Protein AF-A0A7V8JLS8-F1 (afdb_monomer_lite)

Secondary structure (DSSP, 8-state):
-------HHHHHHHHHHHHHTT-HHHHHHHHHHT--S---HHHHHHHHHHHHHH--HHHHHHHHHHHTGGGTT-GGGTTSS-SSHHHHHHHHHHHHHTT---STTSHHHHHHHHHHS----STT--HHHHHHHHT--TTHHHHHHHHHHHHHHTT---

Organism: Stenotrophomonas maltophilia (NCBI:txid40324)

Sequence (158 aa):
MASDNLGPALVGNERRRAAVQGNLPAEASLFAAGDPLNNTPEYRQDLVERVLDSRDPEAYMALAPGMGLRAAGDKTLSGFVAGDPLSELAWRVAACELGMPCGPDSVLVNSYCANGGICSTRGGQDFRDFVYDAAVSRQGSGKMNEWVKQLLKSRARR

Structure (mmCIF, N/CA/C/O backbone):
data_AF-A0A7V8JLS8-F1
#
_entry.id   AF-A0A7V8JLS8-F1
#
loop_
_atom_site.group_PDB
_atom_site.id
_atom_site.type_symbol
_atom_site.label_atom_id
_atom_site.label_alt_id
_atom_site.label_comp_id
_atom_site.label_asym_id
_atom_site.label_entity_id
_atom_site.label_seq_id
_atom_site.pdbx_PDB_ins_code
_atom_site.Cartn_x
_atom_site.Cartn_y
_atom_site.Cartn_z
_atom_site.occupancy
_atom_site.B_iso_or_equiv
_atom_site.auth_seq_id
_atom_site.auth_comp_id
_atom_site.auth_asym_id
_atom_site.auth_atom_id
_atom_site.pdbx_PDB_model_num
ATOM 1 N N . MET A 1 1 ? 13.498 15.443 -27.594 1.00 40.66 1 MET A N 1
ATOM 2 C CA . MET A 1 1 ? 12.743 14.543 -26.698 1.00 40.66 1 MET A CA 1
ATOM 3 C C . MET A 1 1 ? 11.343 15.110 -26.577 1.00 40.66 1 MET A C 1
ATOM 5 O O . MET A 1 1 ? 11.225 16.272 -26.210 1.00 40.66 1 MET A O 1
ATOM 9 N N . ALA A 1 2 ? 10.314 14.370 -26.990 1.00 49.03 2 ALA A N 1
ATOM 10 C CA . ALA A 1 2 ? 8.934 14.812 -26.818 1.00 49.03 2 ALA A CA 1
ATOM 11 C C . ALA A 1 2 ? 8.606 14.769 -25.320 1.00 49.03 2 ALA A C 1
ATOM 13 O O . ALA A 1 2 ? 8.688 13.706 -24.712 1.00 49.03 2 ALA A O 1
ATOM 14 N N . SER A 1 3 ? 8.323 15.926 -24.724 1.00 67.38 3 SER A N 1
ATOM 15 C CA . SER A 1 3 ? 7.729 15.984 -23.392 1.00 67.38 3 SER A CA 1
ATOM 16 C C . SER A 1 3 ? 6.260 15.617 -23.568 1.00 67.38 3 SER A C 1
ATOM 18 O O . SER A 1 3 ? 5.563 16.225 -24.377 1.00 67.38 3 SER A O 1
ATOM 20 N N . ASP A 1 4 ? 5.807 14.592 -22.861 1.00 71.25 4 ASP A N 1
ATOM 21 C CA . ASP A 1 4 ? 4.417 14.122 -22.859 1.00 71.25 4 ASP A CA 1
ATOM 22 C C . ASP A 1 4 ? 3.435 15.134 -22.229 1.00 71.25 4 ASP A C 1
ATOM 24 O O . ASP A 1 4 ? 2.236 14.874 -22.170 1.00 71.25 4 ASP A O 1
ATOM 28 N N . ASN A 1 5 ? 3.923 16.303 -21.788 1.00 72.19 5 ASN A N 1
ATOM 29 C CA . ASN A 1 5 ? 3.185 17.338 -21.060 1.00 72.19 5 ASN A CA 1
ATOM 30 C C . ASN A 1 5 ? 2.515 16.825 -19.767 1.00 72.19 5 ASN A C 1
ATOM 32 O O . ASN A 1 5 ? 1.642 17.497 -19.212 1.00 72.19 5 ASN A O 1
ATOM 36 N N . LEU A 1 6 ? 2.950 15.677 -19.234 1.00 75.44 6 LEU A N 1
ATOM 37 C CA . LEU A 1 6 ? 2.456 15.108 -17.980 1.00 75.44 6 LEU A CA 1
ATOM 38 C C . LEU A 1 6 ? 3.267 15.642 -16.793 1.00 75.44 6 LEU A C 1
ATOM 40 O O . LEU A 1 6 ? 4.051 14.942 -16.157 1.00 75.44 6 LEU A O 1
ATOM 44 N N . GLY A 1 7 ? 3.068 16.922 -16.476 1.00 84.75 7 GLY A N 1
ATOM 45 C CA . GLY A 1 7 ? 3.661 17.523 -15.281 1.00 84.75 7 GLY A CA 1
ATOM 46 C C . GLY A 1 7 ? 3.102 16.912 -13.979 1.00 84.75 7 GLY A C 1
ATOM 47 O O . GLY A 1 7 ? 1.934 16.512 -13.947 1.00 84.75 7 GLY A O 1
ATOM 48 N N . PRO A 1 8 ? 3.863 16.912 -12.864 1.00 83.56 8 PRO A N 1
ATOM 49 C CA . PRO A 1 8 ? 3.411 16.365 -11.578 1.00 83.56 8 PRO A CA 1
ATOM 50 C C . PRO A 1 8 ? 2.065 16.923 -11.094 1.00 83.56 8 PRO A C 1
ATOM 52 O O . PRO A 1 8 ? 1.250 16.192 -10.533 1.00 83.56 8 PRO A O 1
ATOM 55 N N . ALA A 1 9 ? 1.804 18.208 -11.355 1.00 85.19 9 ALA A N 1
ATOM 56 C CA . ALA A 1 9 ? 0.546 18.863 -11.009 1.00 85.19 9 ALA A CA 1
ATOM 57 C C . ALA A 1 9 ? -0.654 18.287 -11.780 1.00 85.19 9 ALA A C 1
ATOM 59 O O . ALA A 1 9 ? -1.713 18.067 -11.197 1.00 85.19 9 ALA A O 1
ATOM 60 N N . LEU A 1 10 ? -0.489 18.002 -13.076 1.00 89.25 10 LEU A N 1
ATOM 61 C CA . LEU A 1 10 ? -1.544 17.396 -13.888 1.00 89.25 10 LEU A CA 1
ATOM 62 C C . LEU A 1 10 ? -1.837 15.971 -13.405 1.00 89.25 10 LEU A C 1
ATOM 64 O O . LEU A 1 10 ? -2.992 15.633 -13.170 1.00 89.25 10 LEU A O 1
ATOM 68 N N . VAL A 1 11 ? -0.792 15.176 -13.157 1.00 87.69 11 VAL A N 1
ATOM 69 C CA . VAL A 1 11 ? -0.924 13.812 -12.619 1.00 87.69 11 VAL A CA 1
ATOM 70 C C . VAL A 1 11 ? -1.643 13.814 -11.264 1.00 87.69 11 VAL A C 1
ATOM 72 O O . VAL A 1 11 ? -2.521 12.985 -11.027 1.00 87.69 11 VAL A O 1
ATOM 75 N N . GLY A 1 12 ? -1.305 14.755 -10.378 1.00 89.50 12 GLY A N 1
ATOM 76 C CA . GLY A 1 12 ? -1.986 14.922 -9.092 1.00 89.50 12 GLY A CA 1
ATOM 77 C C . GLY A 1 12 ? -3.470 15.268 -9.246 1.00 89.50 12 GLY A C 1
ATOM 78 O O . GLY A 1 12 ? -4.319 14.647 -8.606 1.00 89.50 12 GLY A O 1
ATOM 79 N N . ASN A 1 13 ? -3.793 16.209 -10.136 1.00 92.19 13 ASN A N 1
ATOM 80 C CA . ASN A 1 13 ? -5.172 16.627 -10.394 1.00 92.19 13 ASN A CA 1
ATOM 81 C C . ASN A 1 13 ? -6.027 15.500 -10.981 1.00 92.19 13 ASN A C 1
ATOM 83 O O . ASN A 1 13 ? -7.153 15.293 -10.527 1.00 92.19 13 ASN A O 1
ATOM 87 N N . GLU A 1 14 ? -5.502 14.748 -11.949 1.00 93.62 14 GLU A N 1
ATOM 88 C CA . GLU A 1 14 ? -6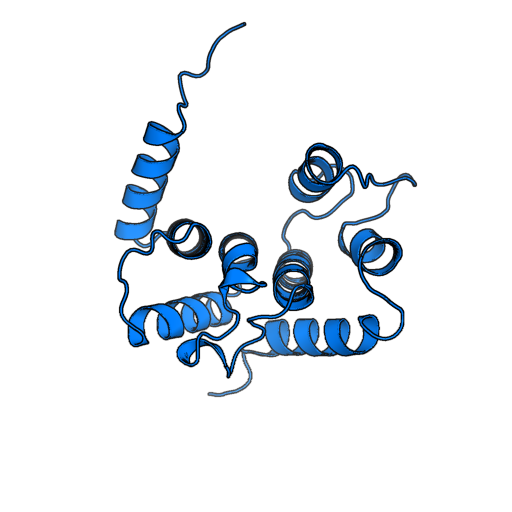.234 13.626 -12.544 1.00 93.62 14 GLU A CA 1
ATOM 89 C C . GLU A 1 14 ? -6.450 12.492 -11.537 1.00 93.62 14 GLU A C 1
ATOM 91 O O . GLU A 1 14 ? -7.549 11.944 -11.448 1.00 93.62 14 GLU A O 1
ATOM 96 N N . ARG A 1 15 ? -5.463 12.213 -10.676 1.00 94.44 15 ARG A N 1
ATOM 97 C CA . ARG A 1 15 ? -5.630 11.254 -9.576 1.00 94.44 15 ARG A CA 1
ATOM 98 C C . ARG A 1 15 ? -6.731 11.685 -8.606 1.00 94.44 15 ARG A C 1
ATOM 100 O O . ARG A 1 15 ? -7.571 10.870 -8.235 1.00 94.44 15 ARG A O 1
ATOM 107 N N . ARG A 1 16 ? -6.779 12.969 -8.233 1.00 96.81 16 ARG A N 1
ATOM 108 C CA . ARG A 1 16 ? -7.857 13.516 -7.391 1.00 96.81 16 ARG A CA 1
ATOM 109 C C . ARG A 1 16 ? -9.224 13.394 -8.052 1.00 96.81 16 ARG A C 1
ATOM 111 O O . ARG A 1 16 ? -10.174 12.989 -7.387 1.00 96.81 16 ARG A O 1
ATOM 118 N N . ARG A 1 17 ? -9.333 13.703 -9.346 1.00 97.19 17 ARG A N 1
ATOM 119 C CA . ARG A 1 17 ? -10.584 13.542 -10.103 1.00 97.19 17 ARG A CA 1
ATOM 120 C C . ARG A 1 17 ? -11.057 12.093 -10.106 1.00 97.19 17 ARG A C 1
ATOM 122 O O . ARG A 1 17 ? -12.224 11.853 -9.816 1.00 97.19 17 ARG A O 1
ATOM 129 N N . ALA A 1 18 ? -10.158 11.149 -10.375 1.00 97.25 18 ALA A N 1
ATOM 130 C CA . ALA A 1 18 ? -10.473 9.725 -10.364 1.00 97.25 18 ALA A CA 1
ATOM 131 C C . ALA A 1 18 ? -10.929 9.251 -8.974 1.00 97.25 18 ALA A C 1
ATOM 133 O O . ALA A 1 18 ? -11.943 8.567 -8.864 1.00 97.25 18 ALA A O 1
ATOM 134 N N . ALA A 1 19 ? -10.233 9.661 -7.910 1.00 97.56 19 ALA A N 1
ATOM 135 C CA . ALA A 1 19 ? -10.584 9.302 -6.537 1.00 97.56 19 ALA A CA 1
ATOM 136 C C . ALA A 1 19 ? -11.983 9.810 -6.144 1.00 97.56 19 ALA A C 1
ATOM 138 O O . ALA A 1 19 ? -12.794 9.050 -5.625 1.00 97.56 19 ALA A O 1
ATOM 139 N N . VAL A 1 20 ? -12.313 11.066 -6.471 1.00 97.12 20 VAL A N 1
ATOM 140 C CA . VAL A 1 20 ? -13.654 11.639 -6.22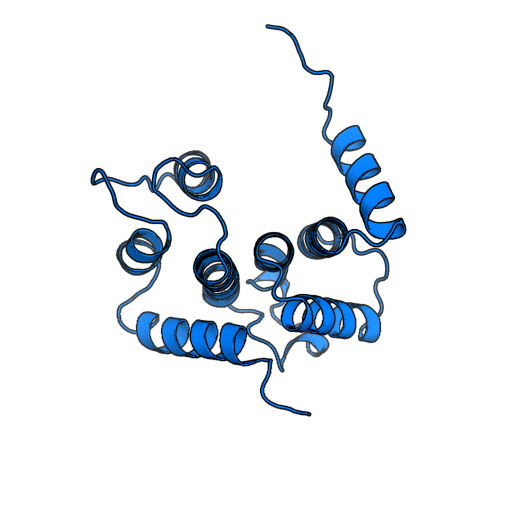9 1.00 97.12 20 VAL A CA 1
ATOM 141 C C . VAL A 1 20 ? -14.748 10.906 -7.021 1.00 97.12 20 VAL A C 1
ATOM 143 O O . VAL A 1 20 ? -15.896 10.866 -6.590 1.00 97.12 20 VAL A O 1
ATOM 146 N N . GLN A 1 21 ? -14.401 10.292 -8.154 1.00 97.19 21 GLN A N 1
ATOM 147 C CA . GLN A 1 21 ? -15.306 9.464 -8.959 1.00 97.19 21 GLN A CA 1
ATOM 148 C C . GLN A 1 21 ? -15.374 7.996 -8.491 1.00 97.19 21 GLN A C 1
ATOM 150 O O . GLN A 1 21 ? -16.017 7.180 -9.148 1.00 97.19 21 GLN A O 1
ATOM 155 N N . GLY A 1 22 ? -14.740 7.650 -7.365 1.00 96.69 22 GLY A N 1
ATOM 156 C CA . GLY A 1 22 ? -14.792 6.311 -6.773 1.00 96.69 22 GLY A CA 1
ATOM 157 C C . GLY A 1 22 ? -13.688 5.356 -7.232 1.00 96.69 22 GLY A C 1
ATOM 158 O O . GLY A 1 22 ? -13.791 4.154 -6.996 1.00 96.69 22 GLY A O 1
ATOM 159 N N . ASN A 1 23 ? -12.627 5.848 -7.882 1.00 98.44 23 ASN A N 1
ATOM 160 C CA . ASN A 1 23 ? -11.460 5.020 -8.185 1.00 98.44 23 ASN A CA 1
ATOM 161 C C . ASN A 1 23 ? -10.648 4.756 -6.902 1.00 98.44 23 ASN A C 1
ATOM 163 O O . ASN A 1 23 ? -9.895 5.616 -6.438 1.00 98.44 23 ASN A O 1
ATOM 167 N N . LEU A 1 24 ? -10.807 3.554 -6.343 1.00 98.50 24 LEU A N 1
ATOM 168 C CA . LEU A 1 24 ? -10.198 3.157 -5.073 1.00 98.50 24 LEU A CA 1
ATOM 169 C C . LEU A 1 24 ? -8.653 3.172 -5.094 1.00 98.50 24 LEU A C 1
ATOM 171 O O . LEU A 1 24 ? -8.073 3.722 -4.155 1.00 98.50 24 LEU A O 1
ATOM 175 N N . PRO A 1 25 ? -7.952 2.681 -6.140 1.00 98.19 25 PRO A N 1
ATOM 176 C CA . PRO A 1 25 ? -6.496 2.830 -6.229 1.00 98.19 25 PRO A CA 1
ATOM 177 C C . PRO A 1 25 ? -6.024 4.292 -6.219 1.00 98.19 25 PRO A C 1
ATOM 179 O O . PRO A 1 25 ? -5.028 4.623 -5.572 1.00 98.19 25 PRO A O 1
ATOM 182 N N . ALA A 1 26 ? -6.737 5.197 -6.895 1.00 98.25 26 ALA A N 1
ATOM 183 C CA . ALA A 1 26 ? -6.407 6.619 -6.897 1.00 98.25 26 ALA A CA 1
ATOM 184 C C . ALA A 1 26 ? -6.592 7.249 -5.509 1.00 98.25 26 ALA A C 1
ATOM 186 O O . ALA A 1 26 ? -5.731 8.011 -5.066 1.00 98.25 26 ALA A O 1
ATOM 187 N N . GLU A 1 27 ? -7.676 6.905 -4.810 1.00 98.50 27 GLU A N 1
ATOM 188 C CA . GLU A 1 27 ? -7.939 7.341 -3.436 1.00 98.50 27 GLU A CA 1
ATOM 189 C C . GLU A 1 27 ? -6.859 6.838 -2.462 1.00 98.50 27 GLU A C 1
ATOM 191 O O . GLU A 1 27 ? -6.297 7.625 -1.695 1.00 98.50 27 GLU A O 1
ATOM 196 N N . ALA A 1 28 ? -6.494 5.555 -2.555 1.00 98.44 28 ALA A N 1
ATOM 197 C CA . ALA A 1 28 ? -5.415 4.948 -1.779 1.00 98.44 28 ALA A CA 1
ATOM 198 C C . ALA A 1 28 ? -4.058 5.619 -2.046 1.00 98.44 28 ALA A C 1
ATOM 200 O O . ALA A 1 28 ? -3.311 5.911 -1.112 1.00 98.44 28 ALA A O 1
ATOM 201 N N . SER A 1 29 ? -3.759 5.932 -3.310 1.00 97.62 29 SER A N 1
ATOM 202 C CA . SER A 1 29 ? -2.524 6.619 -3.696 1.00 97.62 29 SER A CA 1
ATOM 203 C C . SER A 1 29 ? -2.451 8.051 -3.150 1.00 97.62 29 SER A C 1
ATOM 205 O O . SER A 1 29 ? -1.378 8.485 -2.730 1.00 97.62 29 SER A O 1
ATOM 207 N N . LEU A 1 30 ? -3.571 8.781 -3.115 1.00 97.38 30 LEU A N 1
ATOM 208 C CA . LEU A 1 30 ? -3.648 10.112 -2.501 1.00 97.38 30 LEU A CA 1
ATOM 209 C C . LEU A 1 30 ? -3.406 10.053 -0.993 1.00 97.38 30 LEU A C 1
ATOM 211 O O . LEU A 1 30 ? -2.597 10.816 -0.464 1.00 97.38 30 LEU A O 1
ATOM 215 N N . PHE A 1 31 ? -4.041 9.098 -0.311 1.00 97.56 31 PHE A N 1
ATOM 216 C CA . PHE A 1 31 ? -3.781 8.850 1.104 1.00 97.56 31 PHE A CA 1
ATOM 217 C C . PHE A 1 31 ? -2.303 8.513 1.361 1.00 97.56 31 PHE A C 1
ATOM 219 O O . PHE A 1 31 ? -1.675 9.139 2.213 1.00 97.56 31 PHE A O 1
ATOM 226 N N . ALA A 1 32 ? -1.711 7.602 0.582 1.00 96.75 32 ALA A N 1
ATOM 227 C CA . ALA A 1 32 ? -0.305 7.221 0.716 1.00 96.75 32 ALA A CA 1
ATOM 228 C C . ALA A 1 32 ? 0.665 8.393 0.461 1.00 96.75 32 ALA A C 1
ATOM 230 O O . ALA A 1 32 ? 1.723 8.479 1.091 1.00 96.75 32 ALA A O 1
ATOM 231 N N . ALA A 1 33 ? 0.290 9.334 -0.411 1.00 94.25 33 ALA A N 1
ATOM 232 C CA . ALA A 1 33 ? 1.034 10.571 -0.647 1.00 94.25 33 ALA A CA 1
ATOM 233 C C . ALA A 1 33 ? 0.919 11.590 0.509 1.00 94.25 33 ALA A C 1
ATOM 235 O O . ALA A 1 33 ? 1.717 12.528 0.582 1.00 94.25 33 ALA A O 1
ATOM 236 N N . GLY A 1 34 ? -0.011 11.390 1.448 1.00 94.44 34 GLY A N 1
ATOM 237 C CA . GLY A 1 34 ? -0.319 12.325 2.532 1.00 94.44 34 GLY A CA 1
ATOM 238 C C . GLY A 1 34 ? -1.300 13.429 2.141 1.00 94.44 34 GLY A C 1
ATOM 239 O O . GLY A 1 34 ? -1.342 14.452 2.815 1.00 94.44 34 GLY A O 1
ATOM 240 N N . ASP A 1 35 ? -2.064 13.231 1.068 1.00 95.25 35 ASP A N 1
ATOM 241 C CA . ASP A 1 35 ? -3.065 14.175 0.564 1.00 95.25 35 ASP A CA 1
ATOM 242 C C . ASP A 1 35 ? -4.438 13.488 0.386 1.00 95.25 35 ASP A C 1
ATOM 244 O O . ASP A 1 35 ? -4.973 13.437 -0.725 1.00 95.25 35 ASP A O 1
ATOM 248 N N . PRO A 1 36 ? -5.001 12.875 1.449 1.00 95.88 36 PRO A N 1
ATOM 249 C CA . PRO A 1 36 ? -6.252 12.128 1.348 1.00 95.88 36 PRO A CA 1
ATOM 250 C C . PRO A 1 36 ? -7.436 13.030 0.968 1.00 95.88 36 PRO A C 1
ATOM 252 O O . PRO A 1 36 ? -7.406 14.248 1.149 1.00 95.88 36 PRO A O 1
ATOM 255 N N . LEU A 1 37 ? -8.535 12.433 0.490 1.00 96.69 37 LEU A N 1
ATOM 256 C CA . LEU A 1 37 ? -9.766 13.190 0.231 1.00 96.69 37 LEU A CA 1
ATOM 257 C C . LEU A 1 37 ? -10.367 13.773 1.519 1.00 96.69 37 LEU A C 1
ATOM 259 O O . LEU A 1 37 ? -11.025 14.811 1.472 1.00 96.69 37 LEU A O 1
ATOM 263 N N . ASN A 1 38 ? -10.125 13.122 2.660 1.00 96.19 38 ASN A N 1
ATOM 264 C CA . ASN A 1 38 ? -10.523 13.588 3.980 1.00 96.19 38 ASN A CA 1
ATOM 265 C C . ASN A 1 38 ? -9.457 13.223 5.033 1.00 96.19 38 ASN A C 1
ATOM 267 O O . ASN A 1 38 ? -8.792 12.197 4.937 1.00 96.19 38 ASN A O 1
ATOM 271 N N . ASN A 1 39 ? -9.297 14.067 6.052 1.00 93.94 39 ASN A N 1
ATOM 272 C CA . ASN A 1 39 ? -8.309 13.904 7.121 1.00 93.94 39 ASN A CA 1
ATOM 273 C C . ASN A 1 39 ? -8.886 13.281 8.405 1.00 93.94 39 ASN A C 1
ATOM 275 O O . ASN A 1 39 ? -8.177 13.175 9.409 1.00 93.94 39 ASN A O 1
ATOM 279 N N . THR A 1 40 ? -10.161 12.882 8.414 1.00 96.62 40 THR A N 1
ATOM 280 C CA . THR A 1 40 ? -10.765 12.285 9.609 1.00 96.62 40 THR A CA 1
ATOM 281 C C . THR A 1 40 ? -10.161 10.910 9.936 1.00 96.62 40 THR A C 1
ATOM 283 O O . THR A 1 40 ? -9.759 10.162 9.037 1.00 96.62 40 THR A O 1
ATOM 286 N N . PRO A 1 41 ? -10.059 10.550 11.229 1.00 95.31 41 PRO A N 1
ATOM 287 C CA . PRO A 1 41 ? -9.732 9.194 11.670 1.00 95.31 41 PRO A CA 1
ATOM 288 C C . PRO A 1 41 ? -10.573 8.108 10.993 1.00 95.31 41 PRO A C 1
ATOM 290 O O . PRO A 1 41 ? -10.026 7.116 10.515 1.00 95.31 41 PRO A O 1
ATOM 293 N N . GLU A 1 42 ? -11.882 8.337 10.912 1.00 96.06 42 GLU A N 1
ATOM 294 C CA . GLU A 1 42 ? -12.865 7.386 10.399 1.00 96.06 42 GLU A CA 1
ATOM 295 C C . GLU A 1 42 ? -12.647 7.126 8.910 1.00 96.06 42 GLU A C 1
ATOM 297 O O . GLU A 1 42 ? -12.660 5.978 8.487 1.00 96.06 42 GLU A O 1
ATOM 302 N N . TYR A 1 43 ? -12.358 8.175 8.128 1.00 96.75 43 TYR A N 1
ATOM 303 C CA . TYR A 1 43 ? -12.047 8.036 6.705 1.00 96.75 43 TYR A CA 1
ATOM 304 C C . TYR A 1 43 ? -10.800 7.180 6.477 1.00 96.75 43 TYR A C 1
ATOM 306 O O . TYR A 1 43 ? -10.775 6.344 5.579 1.00 96.75 43 TYR A O 1
ATOM 314 N N . ARG A 1 44 ? -9.748 7.380 7.282 1.00 95.69 44 ARG A N 1
ATOM 315 C CA . ARG A 1 44 ? -8.498 6.624 7.126 1.00 95.69 44 ARG A CA 1
ATOM 316 C C . ARG A 1 44 ? -8.706 5.144 7.421 1.00 95.69 44 ARG A C 1
ATOM 318 O O . ARG A 1 44 ? -8.208 4.311 6.672 1.00 95.69 44 ARG A O 1
ATOM 325 N N . GLN A 1 45 ? -9.442 4.829 8.484 1.00 96.44 45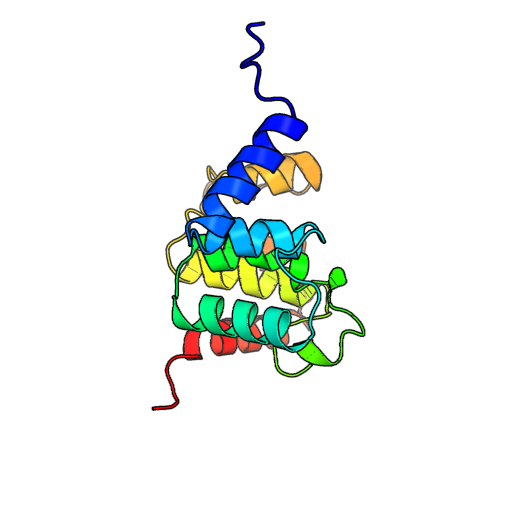 GLN A N 1
ATOM 326 C CA . GLN A 1 45 ? -9.782 3.449 8.817 1.00 96.44 45 GLN A CA 1
ATOM 327 C C . GLN A 1 45 ? -10.655 2.812 7.725 1.00 96.44 45 GLN A C 1
ATOM 329 O O . GLN A 1 45 ? -10.299 1.755 7.208 1.00 96.44 45 GLN A O 1
ATOM 334 N N . ASP A 1 46 ? -11.735 3.488 7.328 1.00 97.25 46 ASP A N 1
ATOM 335 C CA . ASP A 1 46 ? -12.656 3.030 6.282 1.00 97.25 46 ASP A CA 1
ATOM 336 C C . ASP A 1 46 ? -11.942 2.787 4.945 1.00 97.25 46 ASP A C 1
ATOM 338 O O . ASP A 1 46 ? -12.175 1.773 4.293 1.00 97.25 46 ASP A O 1
ATOM 342 N N . LEU A 1 47 ? -11.014 3.663 4.544 1.00 98.12 47 LEU A N 1
ATOM 343 C CA . LEU A 1 47 ? -10.235 3.472 3.321 1.00 98.12 47 LEU A CA 1
ATOM 344 C C . LEU A 1 47 ? -9.408 2.181 3.369 1.00 98.12 47 LEU A C 1
ATOM 346 O O . LEU A 1 47 ? -9.399 1.428 2.396 1.00 98.12 47 LEU A O 1
ATOM 350 N N . VAL A 1 48 ? -8.726 1.901 4.484 1.00 97.81 48 VAL A N 1
ATOM 351 C CA . VAL A 1 48 ? -7.933 0.669 4.626 1.00 97.81 48 VAL A CA 1
ATOM 352 C C . VAL A 1 48 ? -8.839 -0.564 4.598 1.00 97.81 48 VAL A C 1
ATOM 354 O O . VAL A 1 48 ? -8.507 -1.545 3.931 1.00 97.81 48 VAL A O 1
ATOM 357 N N . GLU A 1 49 ? -9.995 -0.511 5.260 1.00 97.31 49 GLU A N 1
ATOM 358 C CA . GLU A 1 49 ? -10.996 -1.585 5.244 1.00 97.31 49 GLU A CA 1
ATOM 359 C C . GLU A 1 49 ? -11.535 -1.830 3.828 1.00 97.31 49 GLU A C 1
ATOM 361 O O . GLU A 1 49 ? -11.489 -2.960 3.344 1.00 97.31 49 GLU A O 1
ATOM 366 N N . ARG A 1 50 ? -11.926 -0.775 3.101 1.00 97.50 50 ARG A N 1
ATOM 367 C CA . ARG A 1 50 ? -12.369 -0.877 1.701 1.00 97.50 50 ARG A CA 1
ATOM 368 C C . ARG A 1 50 ? -11.299 -1.466 0.789 1.00 97.50 50 ARG A C 1
ATOM 370 O O . ARG A 1 50 ? -11.626 -2.277 -0.078 1.00 97.50 50 ARG A O 1
ATOM 377 N N . VAL A 1 51 ? -10.028 -1.099 0.971 1.00 98.25 51 VAL A N 1
ATOM 378 C CA . VAL A 1 51 ? -8.925 -1.713 0.217 1.00 98.25 51 VAL A CA 1
ATOM 379 C C . VAL A 1 51 ? -8.846 -3.207 0.525 1.00 98.25 51 VAL A C 1
ATOM 381 O O . VAL A 1 51 ? -8.871 -4.000 -0.415 1.00 98.25 51 VAL A O 1
ATOM 384 N N . LEU A 1 52 ? -8.845 -3.609 1.801 1.00 97.69 52 LEU A N 1
ATOM 385 C CA . LEU A 1 52 ? -8.819 -5.024 2.201 1.00 97.69 52 LEU A CA 1
ATOM 386 C C . LEU A 1 52 ? -9.994 -5.832 1.637 1.00 97.69 52 LEU A C 1
ATOM 388 O O . LEU A 1 52 ? -9.808 -6.976 1.211 1.00 97.69 52 LEU A O 1
ATOM 392 N N . ASP A 1 53 ? -11.187 -5.246 1.635 1.00 96.31 53 ASP A N 1
ATOM 393 C CA . ASP A 1 53 ? -12.414 -5.892 1.173 1.00 96.31 53 ASP A CA 1
ATOM 394 C C . ASP A 1 53 ? -12.468 -6.013 -0.352 1.00 96.31 53 ASP A C 1
ATOM 396 O O . ASP A 1 53 ? -12.957 -7.017 -0.878 1.00 96.31 53 ASP A O 1
ATOM 400 N N . SER A 1 54 ? -11.928 -5.024 -1.072 1.00 96.81 54 SER A N 1
ATOM 401 C CA . SER A 1 54 ? -11.906 -5.015 -2.538 1.00 96.81 54 SER A CA 1
ATOM 402 C C . SER A 1 54 ? -11.086 -6.161 -3.130 1.00 96.81 54 SER A C 1
ATOM 404 O O . SER A 1 54 ? -11.403 -6.649 -4.215 1.00 96.81 54 SER A O 1
ATOM 406 N N . ARG A 1 55 ? -10.022 -6.582 -2.424 1.00 96.06 55 ARG A N 1
ATOM 407 C CA . ARG A 1 55 ? -8.962 -7.464 -2.944 1.00 96.06 55 ARG A CA 1
ATOM 408 C C . ARG A 1 55 ? -8.365 -6.997 -4.274 1.00 96.06 55 ARG A C 1
ATOM 410 O O . ARG A 1 55 ? -7.811 -7.812 -5.010 1.00 96.06 55 ARG A O 1
ATOM 417 N N . ASP A 1 56 ? -8.481 -5.709 -4.573 1.00 97.25 56 ASP A N 1
ATOM 418 C CA . ASP A 1 56 ? -7.925 -5.119 -5.777 1.00 97.25 56 ASP A CA 1
ATOM 419 C C . ASP A 1 56 ? -6.394 -5.012 -5.618 1.00 97.25 56 ASP A C 1
ATOM 421 O O . ASP A 1 56 ? -5.921 -4.263 -4.751 1.00 97.25 56 ASP A O 1
ATOM 425 N N . PRO A 1 57 ? -5.599 -5.756 -6.415 1.00 96.69 57 PRO A N 1
ATOM 426 C CA . PRO A 1 57 ? -4.143 -5.698 -6.334 1.00 96.69 57 PRO A CA 1
ATOM 427 C C . PRO A 1 57 ? -3.594 -4.280 -6.553 1.00 96.69 57 PRO A C 1
ATOM 429 O O . PRO A 1 57 ? -2.599 -3.909 -5.926 1.00 96.69 57 PRO A O 1
ATOM 432 N N . GLU A 1 58 ? -4.244 -3.459 -7.382 1.00 96.44 58 GLU A N 1
ATOM 433 C CA . GLU A 1 58 ? -3.818 -2.085 -7.653 1.00 96.44 58 GLU A CA 1
ATOM 434 C C . GLU A 1 58 ? -4.062 -1.185 -6.438 1.00 96.44 58 GLU A C 1
ATOM 436 O O . GLU A 1 58 ? -3.208 -0.366 -6.091 1.00 96.44 58 GLU A O 1
ATOM 441 N N . ALA A 1 59 ? -5.180 -1.381 -5.733 1.00 98.25 59 ALA A N 1
ATOM 442 C CA . ALA A 1 59 ? -5.496 -0.643 -4.514 1.00 98.25 59 ALA A CA 1
ATOM 443 C C . ALA A 1 59 ? -4.545 -1.001 -3.360 1.00 98.25 59 ALA A C 1
ATOM 445 O O . ALA A 1 59 ? -4.050 -0.105 -2.674 1.00 98.25 59 ALA A O 1
ATOM 446 N N . TYR A 1 60 ? -4.220 -2.289 -3.186 1.00 98.25 60 TYR A N 1
ATOM 447 C CA . TYR A 1 60 ? -3.210 -2.731 -2.215 1.00 98.25 60 TYR A CA 1
ATOM 448 C C . TYR A 1 60 ? -1.842 -2.101 -2.511 1.00 98.25 60 TYR A C 1
ATOM 450 O O . TYR A 1 60 ? -1.183 -1.578 -1.609 1.00 98.25 60 TYR A O 1
ATOM 458 N N . MET A 1 61 ? -1.424 -2.123 -3.782 1.00 96.00 61 MET A N 1
ATOM 459 C CA . MET A 1 61 ? -0.151 -1.549 -4.220 1.00 96.00 61 MET A CA 1
ATOM 460 C C . MET A 1 61 ? -0.102 -0.033 -3.992 1.00 96.00 61 MET A C 1
ATOM 462 O O . MET A 1 61 ? 0.895 0.489 -3.491 1.00 96.00 61 MET A O 1
ATOM 466 N N . ALA A 1 62 ? -1.184 0.672 -4.329 1.00 97.50 62 ALA A N 1
ATOM 467 C CA . ALA A 1 62 ? -1.306 2.116 -4.165 1.00 97.50 62 ALA A CA 1
ATOM 468 C C . ALA A 1 62 ? -1.314 2.551 -2.692 1.00 97.50 62 ALA A C 1
ATOM 470 O O . ALA A 1 62 ? -0.754 3.598 -2.364 1.00 97.50 62 ALA A O 1
ATOM 471 N N . LEU A 1 63 ? -1.918 1.749 -1.810 1.00 98.19 63 LEU A N 1
ATOM 472 C CA . LEU A 1 63 ? -1.997 2.017 -0.374 1.00 98.19 63 LEU A CA 1
ATOM 473 C C . LEU A 1 63 ? -0.656 1.792 0.343 1.00 98.19 63 LEU A C 1
ATOM 475 O O . LEU A 1 63 ? -0.344 2.496 1.306 1.00 98.19 63 LEU A O 1
ATOM 479 N N . ALA A 1 64 ? 0.143 0.826 -0.121 1.00 96.88 64 ALA A N 1
ATOM 480 C CA . ALA A 1 64 ? 1.316 0.310 0.583 1.00 96.88 64 ALA A CA 1
ATOM 481 C C . ALA A 1 64 ? 2.275 1.371 1.173 1.00 96.88 64 ALA A C 1
ATOM 483 O O . ALA A 1 64 ? 2.636 1.223 2.344 1.00 96.88 64 ALA A O 1
ATOM 484 N N . PRO A 1 65 ? 2.661 2.457 0.463 1.00 95.19 65 PRO A N 1
ATOM 485 C CA . PRO A 1 65 ? 3.560 3.471 1.027 1.00 95.19 65 PRO A CA 1
ATOM 486 C C . PRO A 1 65 ? 2.972 4.210 2.239 1.00 95.19 65 PRO A C 1
ATOM 488 O O . PRO A 1 65 ? 3.703 4.638 3.133 1.00 95.19 65 PRO A O 1
ATOM 491 N N . GLY A 1 66 ? 1.644 4.350 2.294 1.00 96.75 66 GLY A N 1
ATOM 492 C CA . GLY A 1 66 ? 0.941 4.950 3.428 1.00 96.75 66 GLY A CA 1
ATOM 493 C C . GLY A 1 66 ? 0.965 4.069 4.676 1.00 96.75 66 GLY A C 1
ATOM 494 O O . GLY A 1 66 ? 0.940 4.587 5.787 1.00 96.75 66 GLY A O 1
ATOM 495 N N . MET A 1 67 ? 1.080 2.751 4.497 1.00 98.00 67 MET A N 1
ATOM 496 C CA . MET A 1 67 ? 1.036 1.763 5.580 1.00 98.00 67 MET A CA 1
ATOM 497 C C . MET A 1 67 ? 2.411 1.458 6.183 1.00 98.00 67 MET A C 1
ATOM 499 O O . MET A 1 67 ? 2.495 0.792 7.211 1.00 98.00 67 MET A O 1
ATOM 503 N N . GLY A 1 68 ? 3.494 1.940 5.574 1.00 94.81 68 GLY A N 1
ATOM 504 C CA . GLY A 1 68 ? 4.844 1.829 6.121 1.00 94.81 68 GLY A CA 1
ATOM 505 C C . GLY A 1 68 ? 5.085 2.764 7.309 1.00 94.81 68 GLY A C 1
ATOM 506 O O . GLY A 1 68 ? 4.213 3.016 8.141 1.00 94.81 68 GLY A O 1
ATOM 507 N N . LEU A 1 69 ? 6.281 3.351 7.363 1.00 93.94 69 LEU A N 1
ATOM 508 C CA . LEU A 1 69 ? 6.674 4.281 8.430 1.00 93.94 69 LEU A CA 1
ATOM 509 C C . LEU A 1 69 ? 5.779 5.523 8.547 1.00 93.94 69 LEU A C 1
ATOM 511 O O . LEU A 1 69 ? 5.703 6.106 9.624 1.00 93.94 69 LEU A O 1
ATOM 515 N N . ARG A 1 70 ? 5.084 5.935 7.479 1.00 91.88 70 ARG A N 1
ATOM 516 C CA . ARG A 1 70 ? 4.172 7.093 7.525 1.00 91.88 70 ARG A CA 1
ATOM 517 C C . ARG A 1 70 ? 2.992 6.880 8.474 1.00 91.88 70 ARG A C 1
ATOM 519 O O . ARG A 1 70 ? 2.512 7.849 9.049 1.00 91.88 70 ARG A O 1
ATOM 526 N N . ALA A 1 71 ? 2.564 5.634 8.663 1.00 95.12 71 ALA A N 1
ATOM 527 C CA . ALA A 1 71 ? 1.522 5.265 9.616 1.00 95.12 71 ALA A CA 1
ATOM 528 C C . ALA A 1 71 ? 2.045 5.106 11.058 1.00 95.12 71 ALA A C 1
ATOM 530 O O . ALA A 1 71 ? 1.268 4.811 11.968 1.00 95.12 71 ALA A O 1
ATOM 531 N N . ALA A 1 72 ? 3.351 5.261 11.305 1.00 94.81 72 ALA A N 1
ATOM 532 C CA . ALA A 1 72 ? 3.913 5.072 12.637 1.00 94.81 72 ALA A CA 1
ATOM 533 C C . ALA A 1 72 ? 3.348 6.112 13.619 1.00 94.81 72 ALA A C 1
ATOM 535 O O . ALA A 1 72 ? 3.400 7.316 13.381 1.00 94.81 72 ALA A O 1
ATOM 536 N N . GLY A 1 73 ? 2.808 5.637 14.744 1.00 92.19 73 GLY A N 1
ATOM 537 C CA . GLY A 1 73 ? 2.171 6.484 15.759 1.00 92.19 73 GLY A CA 1
ATOM 538 C C . GLY A 1 73 ? 0.718 6.871 15.455 1.00 92.19 73 GLY A C 1
ATOM 539 O O . GLY A 1 73 ? 0.063 7.467 16.314 1.00 92.19 73 GLY A O 1
ATOM 540 N N . ASP A 1 74 ? 0.184 6.491 14.293 1.00 92.94 74 ASP A N 1
ATOM 541 C CA . ASP A 1 74 ? -1.216 6.713 13.953 1.00 92.94 74 ASP A CA 1
ATOM 542 C C . ASP A 1 74 ? -2.113 5.680 14.644 1.00 92.94 74 ASP A C 1
ATOM 544 O O . ASP A 1 74 ? -2.238 4.528 14.224 1.00 92.94 74 ASP A O 1
ATOM 548 N N . LYS A 1 75 ? -2.743 6.086 15.749 1.00 93.19 75 LYS A N 1
ATOM 549 C CA . LYS A 1 75 ? -3.557 5.179 16.575 1.00 93.19 75 LYS A CA 1
ATOM 550 C C . LYS A 1 75 ? -4.744 4.590 15.813 1.00 93.19 75 LYS A C 1
ATOM 552 O O . LYS A 1 75 ? -5.166 3.482 16.142 1.00 93.19 75 LYS A O 1
ATOM 557 N N . THR A 1 76 ? -5.247 5.295 14.800 1.00 93.19 76 THR A N 1
ATOM 558 C CA . THR A 1 76 ? -6.369 4.840 13.965 1.00 93.19 76 THR A CA 1
ATOM 559 C C . THR A 1 76 ? -5.996 3.617 13.131 1.00 93.19 76 THR A C 1
ATOM 561 O O . THR A 1 76 ? -6.867 2.830 12.780 1.00 93.19 76 THR A O 1
ATOM 564 N N . LEU A 1 77 ? -4.700 3.420 12.863 1.00 94.25 77 LEU A N 1
ATOM 565 C CA . LEU A 1 77 ? -4.189 2.331 12.036 1.00 94.25 77 LEU A CA 1
ATOM 566 C C . LEU A 1 77 ? -3.604 1.164 12.842 1.00 94.25 77 LEU A C 1
ATOM 568 O O . LEU A 1 77 ? -3.145 0.183 12.263 1.00 94.25 77 LEU A O 1
ATOM 572 N N . SER A 1 78 ? -3.641 1.239 14.176 1.00 88.31 78 SER A N 1
ATOM 573 C CA . SER A 1 78 ? -3.002 0.266 15.080 1.00 88.31 78 SER A CA 1
ATOM 574 C C . SER A 1 78 ? -3.522 -1.174 14.956 1.00 88.31 78 SER A C 1
ATOM 576 O O . SER A 1 78 ? -2.820 -2.107 15.339 1.00 88.31 78 SER A O 1
ATOM 578 N N . GLY A 1 79 ? -4.728 -1.367 14.412 1.00 90.06 79 GLY A N 1
ATOM 579 C CA . GLY A 1 79 ? -5.312 -2.685 14.143 1.00 90.06 79 GLY A CA 1
ATOM 580 C C . GLY A 1 79 ? -4.919 -3.304 12.796 1.00 90.06 79 GLY A C 1
ATOM 581 O O . GLY A 1 79 ? -5.245 -4.466 12.548 1.00 90.06 79 GLY A O 1
ATOM 582 N N . PHE A 1 80 ? -4.229 -2.561 11.927 1.00 96.00 80 PHE A N 1
ATOM 583 C CA . PHE A 1 80 ? -3.820 -3.025 10.602 1.00 96.00 80 PHE A CA 1
ATOM 584 C C . PHE A 1 80 ? -2.332 -3.382 10.560 1.00 96.00 80 PHE A C 1
ATOM 586 O O . PHE A 1 80 ? -1.555 -3.062 11.459 1.00 96.00 80 PHE A O 1
ATOM 593 N N . VAL A 1 81 ? -1.915 -4.023 9.467 1.00 97.25 81 VAL A N 1
ATOM 594 C CA . VAL A 1 81 ? -0.495 -4.161 9.120 1.00 97.25 81 VAL A CA 1
ATOM 595 C C . VAL A 1 81 ? 0.023 -2.772 8.730 1.00 97.25 81 VAL A C 1
ATOM 597 O O . VAL A 1 81 ? -0.042 -2.386 7.566 1.00 97.25 81 VAL A O 1
ATOM 600 N N . ALA A 1 82 ? 0.449 -1.977 9.713 1.00 97.06 82 ALA A N 1
ATOM 601 C CA . ALA A 1 82 ? 0.782 -0.565 9.534 1.00 97.06 82 ALA A CA 1
ATOM 602 C C . ALA A 1 82 ? 1.905 -0.097 10.477 1.00 97.06 82 ALA A C 1
ATOM 604 O O . ALA A 1 82 ? 2.135 -0.708 11.519 1.00 97.06 82 ALA A O 1
ATOM 605 N N . GLY A 1 83 ? 2.591 0.994 10.130 1.00 95.06 83 GLY A N 1
ATOM 606 C CA . GLY A 1 83 ? 3.480 1.725 11.043 1.00 95.06 83 GLY A CA 1
ATOM 607 C C . GLY A 1 83 ? 4.874 1.126 11.242 1.00 95.06 83 GLY A C 1
ATOM 608 O O . GLY A 1 83 ? 5.611 1.564 12.122 1.00 95.06 83 GLY A O 1
ATOM 609 N N . ASP A 1 84 ? 5.250 0.149 10.421 1.00 92.50 84 ASP A N 1
ATOM 610 C CA . ASP A 1 84 ? 6.551 -0.524 10.429 1.00 92.50 84 ASP A CA 1
ATOM 611 C C . ASP A 1 84 ? 7.122 -0.509 8.998 1.00 92.50 84 ASP A C 1
ATOM 613 O O . ASP A 1 84 ? 6.344 -0.624 8.045 1.00 92.50 84 ASP A O 1
ATOM 617 N N . PRO A 1 85 ? 8.449 -0.388 8.795 1.00 87.81 85 PRO A N 1
ATOM 618 C CA . PRO A 1 85 ? 9.045 -0.498 7.461 1.00 87.81 85 PRO A CA 1
ATOM 619 C C . PRO A 1 85 ? 8.635 -1.772 6.705 1.00 87.81 85 PRO A C 1
ATOM 621 O O . PRO A 1 85 ? 8.429 -1.734 5.493 1.00 87.81 85 PRO A O 1
ATOM 624 N N . LEU A 1 86 ? 8.474 -2.897 7.413 1.00 90.56 86 LEU A N 1
ATOM 625 C CA . LEU A 1 86 ? 8.043 -4.164 6.820 1.00 90.56 86 LEU A CA 1
ATOM 626 C C . LEU A 1 86 ? 6.563 -4.159 6.419 1.00 90.56 86 LEU A C 1
ATOM 628 O O . LEU A 1 86 ? 6.178 -4.956 5.566 1.00 90.56 86 LEU A O 1
ATOM 632 N N . SER A 1 87 ? 5.733 -3.281 6.990 1.00 94.94 87 SER A N 1
ATOM 633 C CA . SER A 1 87 ? 4.303 -3.229 6.671 1.00 94.94 87 SER A CA 1
ATOM 634 C C . SER A 1 87 ? 4.089 -2.848 5.213 1.00 94.94 87 SER A C 1
ATOM 636 O O . SER A 1 87 ? 3.351 -3.525 4.506 1.00 94.94 87 SER A O 1
ATOM 638 N N . GLU A 1 88 ? 4.788 -1.822 4.725 1.00 93.94 88 GLU A N 1
ATOM 639 C CA . GLU A 1 88 ? 4.724 -1.418 3.315 1.00 93.94 88 GLU A CA 1
ATOM 640 C C . GLU A 1 88 ? 5.095 -2.574 2.377 1.00 93.94 88 GLU A C 1
ATOM 642 O O . GLU A 1 88 ? 4.397 -2.837 1.397 1.00 93.94 88 GLU A O 1
ATOM 647 N N . LEU A 1 89 ? 6.159 -3.311 2.703 1.00 91.62 89 LEU A N 1
ATOM 648 C CA . LEU A 1 89 ? 6.556 -4.488 1.936 1.00 91.62 89 LEU A CA 1
ATOM 649 C C . LEU A 1 89 ? 5.470 -5.569 1.972 1.00 91.62 89 LEU A C 1
ATOM 651 O O . LEU A 1 89 ? 5.170 -6.148 0.929 1.00 91.62 89 LEU A O 1
ATOM 655 N N . ALA A 1 90 ? 4.852 -5.819 3.132 1.00 94.81 90 ALA A N 1
ATOM 656 C CA . ALA A 1 90 ? 3.773 -6.796 3.283 1.00 94.81 90 ALA A CA 1
ATOM 657 C C . ALA A 1 90 ? 2.583 -6.489 2.369 1.00 94.81 90 ALA A C 1
ATOM 659 O O . ALA A 1 90 ? 2.091 -7.391 1.692 1.00 94.81 90 ALA A O 1
ATOM 660 N N . TRP A 1 91 ? 2.178 -5.222 2.276 1.00 96.62 91 TRP A N 1
ATOM 661 C CA . TRP A 1 91 ? 1.132 -4.785 1.348 1.00 96.62 91 TRP A CA 1
ATOM 662 C C . TRP A 1 91 ? 1.517 -4.983 -0.119 1.00 96.62 91 TRP A C 1
ATOM 664 O O . TRP A 1 91 ? 0.708 -5.495 -0.892 1.00 96.62 91 TRP A O 1
ATOM 674 N N . ARG A 1 92 ? 2.757 -4.650 -0.504 1.00 94.19 92 ARG A N 1
ATOM 675 C CA . ARG A 1 92 ? 3.243 -4.854 -1.882 1.00 94.19 92 ARG A CA 1
ATOM 676 C C . ARG A 1 92 ? 3.289 -6.336 -2.252 1.00 94.19 92 ARG A C 1
ATOM 678 O O . ARG A 1 92 ? 2.822 -6.707 -3.321 1.00 94.19 92 ARG A O 1
ATOM 685 N N . VAL A 1 93 ? 3.791 -7.195 -1.363 1.00 92.31 93 VAL A N 1
ATOM 686 C CA . VAL A 1 93 ? 3.806 -8.650 -1.589 1.00 92.31 93 VAL A CA 1
ATOM 687 C C . VAL A 1 93 ? 2.386 -9.210 -1.652 1.00 92.31 93 VAL A C 1
ATOM 689 O O . VAL A 1 93 ? 2.093 -10.001 -2.543 1.00 92.31 93 VAL A O 1
ATOM 692 N N . ALA A 1 94 ? 1.477 -8.765 -0.781 1.00 95.19 94 ALA A N 1
ATOM 693 C CA . ALA A 1 94 ? 0.074 -9.167 -0.851 1.00 95.19 94 ALA A CA 1
ATOM 694 C C . ALA A 1 94 ? -0.577 -8.758 -2.186 1.00 95.19 94 ALA A C 1
ATOM 696 O O . ALA A 1 94 ? -1.288 -9.567 -2.775 1.00 95.19 94 ALA A O 1
ATOM 697 N N . ALA A 1 95 ? -0.285 -7.563 -2.713 1.00 95.25 95 ALA A N 1
ATOM 698 C CA . ALA A 1 95 ? -0.732 -7.149 -4.046 1.00 95.25 95 ALA A CA 1
ATOM 699 C C . ALA A 1 95 ? -0.213 -8.085 -5.155 1.00 95.25 95 ALA A C 1
ATOM 701 O O . ALA A 1 95 ? -0.966 -8.458 -6.054 1.00 95.25 95 ALA A O 1
ATOM 702 N N . CYS A 1 96 ? 1.049 -8.517 -5.074 1.00 92.56 96 CYS A N 1
ATOM 703 C CA . CYS A 1 96 ? 1.609 -9.510 -5.994 1.00 92.56 96 CYS A CA 1
ATOM 704 C C . CYS A 1 96 ? 0.863 -10.850 -5.913 1.00 92.56 96 CYS A C 1
ATOM 706 O O . CYS A 1 96 ? 0.493 -11.412 -6.940 1.00 92.56 96 CYS A O 1
ATOM 708 N N . GLU A 1 97 ? 0.582 -11.343 -4.701 1.00 92.50 97 GLU A N 1
ATOM 709 C CA . GLU A 1 97 ? -0.180 -12.587 -4.499 1.00 92.50 97 GLU A CA 1
ATOM 710 C C . GLU A 1 97 ? -1.656 -12.463 -4.934 1.00 92.50 97 GLU A C 1
ATOM 712 O O . GLU A 1 97 ? -2.302 -13.469 -5.227 1.00 92.50 97 GLU A O 1
ATOM 717 N N . LEU A 1 98 ? -2.181 -11.238 -5.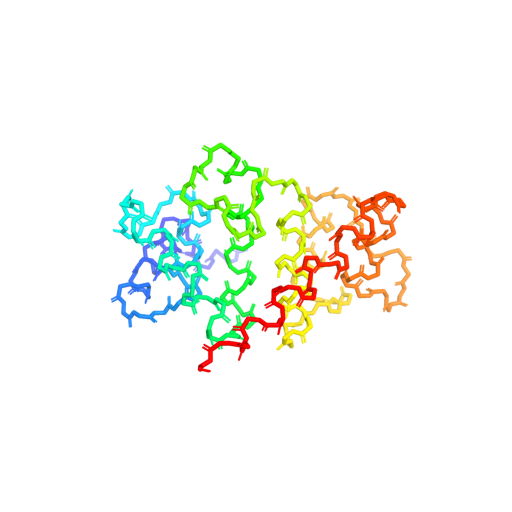037 1.00 94.25 98 LEU A N 1
ATOM 718 C CA . LEU A 1 98 ? -3.496 -10.921 -5.606 1.00 94.25 98 LEU A CA 1
ATOM 719 C C . LEU A 1 98 ? -3.501 -10.794 -7.140 1.00 94.25 98 LEU A C 1
ATOM 721 O O . LEU A 1 98 ? -4.570 -10.621 -7.721 1.00 94.25 98 LEU A O 1
ATOM 725 N N . GLY A 1 99 ? -2.347 -10.916 -7.802 1.00 91.81 99 GLY A N 1
ATOM 726 C CA . GLY A 1 99 ? -2.236 -10.916 -9.264 1.00 91.81 99 GLY A CA 1
ATOM 727 C C . GLY A 1 99 ? -1.610 -9.661 -9.871 1.00 91.81 99 GLY A C 1
ATOM 728 O O . GLY A 1 99 ? -1.587 -9.544 -11.097 1.00 91.81 99 GLY A O 1
ATOM 729 N N . MET A 1 100 ? -1.073 -8.736 -9.064 1.00 91.69 100 MET A N 1
ATOM 730 C CA . MET A 1 100 ? -0.296 -7.617 -9.602 1.00 91.69 100 MET A CA 1
ATOM 731 C C . MET A 1 100 ? 0.948 -8.142 -10.342 1.00 91.69 100 MET A C 1
ATOM 733 O O . MET A 1 100 ? 1.643 -9.019 -9.816 1.00 91.69 100 MET A O 1
ATOM 737 N N . PRO A 1 101 ? 1.306 -7.592 -11.517 1.00 87.38 101 PRO A N 1
ATOM 738 C CA . PRO A 1 101 ? 2.569 -7.914 -12.165 1.00 87.38 101 PRO A CA 1
ATOM 739 C C . PRO A 1 101 ? 3.754 -7.525 -11.273 1.00 87.38 101 PRO A C 1
ATOM 741 O O . PRO A 1 101 ? 4.081 -6.350 -11.126 1.00 87.38 101 PRO A O 1
ATOM 744 N N . CYS A 1 102 ? 4.405 -8.532 -10.696 1.00 85.75 102 CYS A N 1
ATOM 745 C CA . CYS A 1 102 ? 5.562 -8.381 -9.810 1.00 85.75 102 CYS A CA 1
ATOM 746 C C . CYS A 1 102 ? 6.780 -9.192 -10.271 1.00 85.75 102 CYS A C 1
ATOM 748 O O . CYS A 1 102 ? 7.730 -9.385 -9.516 1.00 85.75 102 CYS A O 1
ATOM 750 N N . GLY A 1 103 ? 6.748 -9.685 -11.511 1.00 81.69 103 GLY A N 1
ATOM 751 C CA . GLY A 1 103 ? 7.883 -10.358 -12.132 1.00 81.69 103 GLY A CA 1
ATOM 752 C C . GLY A 1 103 ? 9.068 -9.413 -12.389 1.00 81.69 103 GLY A C 1
ATOM 753 O O . GLY A 1 103 ? 8.950 -8.199 -12.191 1.00 81.69 103 GLY A O 1
ATOM 754 N N . PRO A 1 104 ? 10.198 -9.951 -12.869 1.00 74.56 104 PRO A N 1
ATOM 755 C CA . PRO A 1 104 ? 11.446 -9.205 -13.054 1.00 74.56 104 PRO A CA 1
ATOM 756 C C . PRO A 1 104 ? 11.314 -7.983 -13.977 1.00 74.56 104 PRO A C 1
ATOM 758 O O . PRO A 1 104 ? 11.940 -6.965 -13.711 1.00 74.56 104 PRO A O 1
ATOM 761 N N . ASP A 1 105 ? 10.450 -8.045 -14.995 1.00 76.19 105 ASP A N 1
ATOM 762 C CA . ASP A 1 105 ? 10.225 -6.941 -15.944 1.00 76.19 105 ASP A CA 1
ATOM 763 C C . ASP A 1 105 ? 9.109 -5.972 -15.506 1.00 76.19 105 ASP A C 1
ATOM 765 O O . ASP A 1 105 ? 8.724 -5.064 -16.246 1.00 76.19 105 ASP A O 1
ATOM 769 N N . SER A 1 106 ? 8.544 -6.160 -14.309 1.00 81.00 106 SER A N 1
ATOM 770 C CA . SER A 1 106 ? 7.460 -5.312 -13.811 1.00 81.00 106 SER A CA 1
ATOM 771 C C . SER A 1 106 ? 7.929 -3.889 -13.498 1.00 81.00 106 SER A C 1
ATOM 773 O O . SER A 1 106 ? 9.064 -3.647 -13.082 1.00 81.00 106 SER A O 1
ATOM 775 N N . VAL A 1 107 ? 7.006 -2.928 -13.609 1.00 82.00 107 VAL A N 1
ATOM 776 C CA . VAL A 1 107 ? 7.234 -1.534 -13.185 1.00 82.00 107 VAL A CA 1
ATOM 777 C C . VAL A 1 107 ? 7.688 -1.464 -11.722 1.00 82.00 107 VAL A C 1
ATOM 779 O O . VAL A 1 107 ? 8.530 -0.635 -11.381 1.00 82.00 107 VAL A O 1
ATOM 782 N N . LEU A 1 108 ? 7.174 -2.354 -10.865 1.00 80.88 108 LEU A N 1
ATOM 783 C CA . LEU A 1 108 ? 7.537 -2.425 -9.452 1.00 80.88 108 LEU A CA 1
ATOM 784 C C . LEU A 1 108 ? 9.025 -2.750 -9.260 1.00 80.88 108 LEU A C 1
ATOM 786 O O . LEU A 1 108 ? 9.732 -1.990 -8.598 1.00 80.88 108 LEU A O 1
ATOM 790 N N . VAL A 1 109 ? 9.503 -3.847 -9.855 1.00 78.19 109 VAL A N 1
ATOM 791 C CA . VAL A 1 109 ? 10.908 -4.274 -9.742 1.00 78.19 109 VAL A CA 1
ATOM 792 C C . VAL A 1 109 ? 11.838 -3.232 -10.366 1.00 78.19 109 VAL A C 1
ATOM 794 O O . VAL A 1 109 ? 12.833 -2.842 -9.751 1.00 78.19 109 VAL A O 1
ATOM 797 N N . ASN A 1 110 ? 11.470 -2.694 -11.531 1.00 80.38 110 ASN A N 1
ATOM 798 C CA . ASN A 1 110 ? 12.236 -1.642 -12.200 1.00 80.38 110 ASN A CA 1
ATOM 799 C C . ASN A 1 110 ? 12.341 -0.362 -11.353 1.00 80.38 110 ASN A C 1
ATOM 801 O O . ASN A 1 110 ? 13.418 0.225 -11.253 1.00 80.38 110 ASN A O 1
ATOM 805 N N . SER A 1 111 ? 11.256 0.051 -10.693 1.00 79.12 111 SER A N 1
ATOM 806 C CA . SER A 1 111 ? 11.249 1.223 -9.810 1.00 79.12 111 SER A CA 1
ATOM 807 C C . SER A 1 111 ? 12.134 1.030 -8.574 1.00 79.12 111 SER A C 1
ATOM 809 O O . SER A 1 111 ? 12.851 1.953 -8.184 1.00 79.12 111 SER A O 1
ATOM 811 N N . TYR A 1 112 ? 12.145 -0.165 -7.976 1.00 77.19 112 TYR A N 1
ATOM 812 C CA . TYR A 1 112 ? 13.048 -0.475 -6.860 1.00 77.19 112 TYR A CA 1
ATOM 813 C C . TYR A 1 112 ? 14.518 -0.478 -7.269 1.00 77.19 112 TYR A C 1
ATOM 815 O O . TYR A 1 112 ? 15.352 0.041 -6.529 1.00 77.19 112 TYR A O 1
ATOM 823 N N . CYS A 1 113 ? 14.836 -1.005 -8.450 1.00 78.25 113 CYS A N 1
ATOM 824 C CA . CYS A 1 113 ? 16.190 -0.939 -8.989 1.00 78.25 113 CYS A CA 1
ATOM 825 C C . CYS A 1 113 ? 16.616 0.519 -9.217 1.00 78.25 113 CYS A C 1
ATOM 827 O O . CYS A 1 113 ? 17.654 0.943 -8.710 1.00 78.25 113 CYS A O 1
ATOM 829 N N . ALA A 1 114 ? 15.782 1.310 -9.899 1.00 81.50 114 ALA A N 1
ATOM 830 C CA . ALA A 1 114 ? 16.096 2.693 -10.246 1.00 81.50 114 ALA A CA 1
ATOM 831 C C . ALA A 1 114 ? 16.241 3.614 -9.022 1.00 81.50 114 ALA A C 1
ATOM 833 O O . ALA A 1 114 ? 17.135 4.455 -8.993 1.00 81.50 114 ALA A O 1
ATOM 834 N N . ASN A 1 115 ? 15.374 3.461 -8.016 1.00 76.94 115 ASN A N 1
ATOM 835 C CA . ASN A 1 115 ? 15.321 4.373 -6.868 1.00 76.94 115 ASN A CA 1
ATOM 836 C C . ASN A 1 115 ? 16.048 3.842 -5.625 1.00 76.94 115 ASN A C 1
ATOM 838 O O . ASN A 1 115 ? 16.502 4.626 -4.797 1.00 76.94 115 ASN A O 1
ATOM 842 N N . GLY A 1 116 ? 16.131 2.521 -5.469 1.00 68.44 116 GLY A N 1
ATOM 843 C CA . GLY A 1 116 ? 16.738 1.865 -4.311 1.00 68.44 116 GLY A CA 1
ATOM 844 C C . GLY A 1 116 ? 18.136 1.307 -4.571 1.00 68.44 116 GLY A C 1
ATOM 845 O O . GLY A 1 116 ? 18.815 0.943 -3.617 1.00 68.44 116 GLY A O 1
ATOM 846 N N . GLY A 1 117 ? 18.575 1.215 -5.832 1.00 68.12 117 GLY A N 1
ATOM 847 C CA . GLY A 1 117 ? 19.874 0.640 -6.204 1.00 68.12 117 GLY A CA 1
ATOM 848 C C . GLY A 1 117 ? 19.972 -0.877 -6.005 1.00 68.12 117 GLY A C 1
ATOM 849 O O . GLY A 1 117 ? 21.053 -1.447 -6.140 1.00 68.12 117 GLY A O 1
ATOM 850 N N . ILE A 1 118 ? 18.857 -1.539 -5.685 1.00 63.50 118 ILE A N 1
ATOM 851 C CA . ILE A 1 118 ? 18.786 -2.984 -5.476 1.00 63.50 118 ILE A CA 1
ATOM 852 C C . ILE A 1 118 ? 18.014 -3.577 -6.657 1.00 63.50 118 ILE A C 1
ATOM 854 O O . ILE A 1 118 ? 16.803 -3.402 -6.777 1.00 63.50 118 ILE A O 1
ATOM 858 N N . CYS A 1 119 ? 18.732 -4.238 -7.560 1.00 71.00 119 CYS A N 1
ATOM 859 C CA . CYS A 1 119 ? 18.195 -4.755 -8.817 1.00 71.00 119 CYS A CA 1
ATOM 860 C C . CYS A 1 119 ? 18.086 -6.282 -8.776 1.00 71.00 119 CYS A C 1
ATOM 862 O O . CYS A 1 119 ? 18.867 -6.941 -8.089 1.00 71.00 119 CYS A O 1
ATOM 864 N N . SER A 1 120 ? 17.147 -6.853 -9.535 1.00 64.12 120 SER A N 1
ATOM 865 C CA . SER A 1 120 ? 17.089 -8.303 -9.748 1.00 64.12 120 SER A CA 1
ATOM 866 C C . SER A 1 120 ? 18.407 -8.764 -10.385 1.00 64.12 120 SER A C 1
ATOM 868 O O . SER A 1 120 ? 18.738 -8.382 -11.505 1.00 64.12 120 SER A O 1
ATOM 870 N N . THR A 1 121 ? 19.217 -9.515 -9.633 1.00 59.31 121 THR A N 1
ATOM 871 C CA . THR A 1 121 ? 20.568 -9.935 -10.059 1.00 59.31 121 THR A CA 1
ATOM 872 C C . THR A 1 121 ? 20.560 -11.268 -10.805 1.00 59.31 121 THR A C 1
ATOM 874 O O . THR A 1 121 ? 21.557 -11.634 -11.428 1.00 59.31 121 THR A O 1
ATOM 877 N N . ARG A 1 122 ? 19.442 -12.005 -10.763 1.00 60.66 122 ARG A N 1
ATOM 878 C CA . ARG A 1 122 ? 19.262 -13.298 -11.432 1.00 60.66 122 ARG A CA 1
ATOM 879 C C . ARG A 1 122 ? 18.034 -13.247 -12.329 1.00 60.66 122 ARG A C 1
ATOM 881 O O . ARG A 1 122 ? 16.943 -12.923 -11.867 1.00 60.66 122 ARG A O 1
ATOM 888 N N . GLY A 1 123 ? 18.212 -13.609 -13.601 1.00 53.28 123 GLY A N 1
ATOM 889 C CA . GLY A 1 123 ? 17.104 -13.733 -14.547 1.00 53.28 123 GLY A CA 1
ATOM 890 C C . GLY A 1 123 ? 16.001 -14.621 -13.968 1.00 53.28 123 GLY A C 1
ATOM 891 O O . GLY A 1 123 ? 16.246 -15.791 -13.681 1.00 53.28 123 GLY A O 1
ATOM 892 N N . GLY A 1 124 ? 14.815 -14.044 -13.762 1.00 58.31 124 GLY A N 1
ATOM 893 C CA . GLY A 1 124 ? 13.632 -14.748 -13.260 1.00 58.31 124 GLY A CA 1
ATOM 894 C C . GLY A 1 124 ? 13.256 -14.513 -11.792 1.00 58.31 124 GLY A C 1
ATOM 895 O O . GLY A 1 124 ? 12.199 -14.995 -11.401 1.00 58.31 124 GLY A O 1
ATOM 896 N N . GLN A 1 125 ? 14.042 -13.787 -10.984 1.00 61.75 125 GLN A N 1
ATOM 897 C CA . GLN A 1 125 ? 13.635 -13.490 -9.601 1.00 61.75 125 GLN A CA 1
ATOM 898 C C . GLN A 1 125 ? 12.456 -12.505 -9.592 1.00 61.75 125 GLN A C 1
ATOM 900 O O . GLN A 1 125 ? 12.558 -11.409 -10.153 1.00 61.75 125 GLN A O 1
ATOM 905 N N . ASP A 1 126 ? 11.343 -12.897 -8.970 1.00 67.56 126 ASP A N 1
ATOM 906 C CA . ASP A 1 126 ? 10.193 -12.020 -8.763 1.00 67.56 126 ASP A CA 1
ATOM 907 C C . ASP A 1 126 ? 10.406 -11.083 -7.558 1.00 67.56 126 ASP A C 1
ATOM 909 O O . ASP A 1 126 ? 11.348 -11.225 -6.771 1.00 67.56 126 ASP A O 1
ATOM 913 N N . PHE A 1 127 ? 9.538 -10.079 -7.422 1.00 72.44 127 PHE A N 1
ATOM 914 C CA . PHE A 1 127 ? 9.618 -9.093 -6.345 1.00 72.44 127 PHE A CA 1
ATOM 915 C C . PHE A 1 127 ? 9.624 -9.731 -4.952 1.00 72.44 127 PHE A C 1
ATOM 917 O O . PHE A 1 127 ? 10.278 -9.213 -4.048 1.00 72.44 127 PHE A O 1
ATOM 924 N N . ARG A 1 128 ? 8.911 -10.848 -4.758 1.00 73.06 128 ARG A N 1
ATOM 925 C CA . ARG A 1 128 ? 8.826 -11.501 -3.454 1.00 73.06 128 ARG A CA 1
ATOM 926 C C . ARG A 1 128 ? 10.183 -12.074 -3.084 1.00 73.06 128 ARG A C 1
ATOM 928 O O . ARG A 1 128 ? 10.721 -11.721 -2.039 1.00 73.06 128 ARG A O 1
ATOM 935 N N . ASP A 1 129 ? 10.756 -12.897 -3.950 1.00 71.50 129 ASP A N 1
ATOM 936 C CA . ASP A 1 129 ? 12.055 -13.518 -3.700 1.00 71.50 129 ASP A CA 1
ATOM 937 C C . ASP A 1 129 ? 13.145 -12.461 -3.481 1.00 71.50 129 ASP A C 1
ATOM 939 O O . ASP A 1 129 ? 13.998 -12.613 -2.609 1.00 71.50 129 ASP A O 1
ATOM 943 N N . PHE A 1 130 ? 13.073 -11.351 -4.216 1.00 70.44 130 PHE A N 1
ATOM 944 C CA . PHE A 1 130 ? 13.941 -10.193 -4.033 1.00 70.44 130 PHE A CA 1
ATOM 945 C C . PHE A 1 130 ? 13.780 -9.527 -2.655 1.00 70.44 130 PHE A C 1
ATOM 947 O O . PHE A 1 130 ? 14.770 -9.290 -1.964 1.00 70.44 130 PHE A O 1
ATOM 954 N N . VAL A 1 131 ? 12.546 -9.234 -2.229 1.00 73.50 131 VAL A N 1
ATOM 955 C CA . VAL A 1 131 ? 12.278 -8.581 -0.938 1.00 73.50 131 VAL A CA 1
ATOM 956 C C . VAL A 1 131 ? 12.769 -9.449 0.217 1.00 73.50 131 VAL A C 1
ATOM 958 O O . VAL A 1 131 ? 13.414 -8.937 1.134 1.00 73.50 131 VAL A O 1
ATOM 961 N N . TYR A 1 132 ? 12.506 -10.756 0.170 1.00 73.38 132 TYR A N 1
ATOM 962 C CA . TYR A 1 132 ? 12.921 -11.670 1.232 1.00 73.38 132 TYR A CA 1
ATOM 963 C C . TYR A 1 132 ? 14.440 -11.877 1.300 1.00 73.38 132 TYR A C 1
ATOM 965 O O . TYR A 1 132 ? 14.953 -12.084 2.397 1.00 73.38 132 TYR A O 1
ATOM 973 N N . ASP A 1 133 ? 15.152 -11.813 0.172 1.00 69.56 133 ASP A N 1
ATOM 974 C CA . ASP A 1 133 ? 16.610 -11.992 0.125 1.00 69.56 133 ASP A CA 1
ATOM 975 C C . ASP A 1 133 ? 17.374 -10.703 0.484 1.00 69.56 133 ASP A C 1
ATOM 977 O O . ASP A 1 133 ? 18.353 -10.742 1.229 1.00 69.56 133 ASP A O 1
ATOM 981 N N . ALA A 1 134 ? 16.910 -9.544 -0.002 1.00 66.56 134 ALA A N 1
ATOM 982 C CA . ALA A 1 134 ? 17.654 -8.285 0.087 1.00 66.56 134 ALA A CA 1
ATOM 983 C C . ALA A 1 134 ? 17.198 -7.339 1.211 1.00 66.56 134 ALA A C 1
ATOM 985 O O . ALA A 1 134 ? 18.009 -6.570 1.727 1.00 66.56 134 ALA A O 1
ATOM 986 N N . ALA A 1 135 ? 15.912 -7.351 1.577 1.00 67.00 135 ALA A N 1
ATOM 987 C CA . ALA A 1 135 ? 15.323 -6.328 2.449 1.00 67.00 135 ALA A CA 1
ATOM 988 C C . ALA A 1 135 ? 14.796 -6.873 3.784 1.00 67.00 135 ALA A C 1
ATOM 990 O O . ALA A 1 135 ? 14.605 -6.108 4.732 1.00 67.00 135 ALA A O 1
ATOM 991 N N . VAL A 1 136 ? 14.567 -8.183 3.888 1.00 73.88 136 VAL A N 1
ATOM 992 C CA . VAL A 1 136 ? 13.979 -8.809 5.075 1.00 73.88 136 VAL A CA 1
ATOM 993 C C . VAL A 1 136 ? 15.016 -9.684 5.773 1.00 73.88 136 VAL A C 1
ATOM 995 O O . VAL A 1 136 ? 15.496 -10.676 5.236 1.00 73.88 136 VAL A O 1
ATOM 998 N N . SER A 1 137 ? 15.351 -9.349 7.021 1.00 73.75 137 SER A N 1
ATOM 999 C CA . SER A 1 137 ? 16.222 -10.209 7.828 1.00 73.75 137 SER A CA 1
ATOM 1000 C C . SER A 1 137 ? 15.565 -11.573 8.084 1.00 73.75 137 SER A C 1
ATOM 1002 O O . SER A 1 137 ? 14.341 -11.712 8.054 1.00 73.75 137 SER A O 1
ATOM 1004 N N . ARG A 1 138 ? 16.355 -12.589 8.460 1.00 71.62 138 ARG A N 1
ATOM 1005 C CA . ARG A 1 138 ? 15.808 -13.900 8.873 1.00 71.62 138 ARG A CA 1
ATOM 1006 C C . ARG A 1 138 ? 14.769 -13.802 9.998 1.00 71.62 138 ARG A C 1
ATOM 1008 O O . ARG A 1 138 ? 13.911 -14.666 10.100 1.00 71.62 138 ARG A O 1
ATOM 1015 N N . GLN A 1 139 ? 14.856 -12.774 10.841 1.00 67.81 139 GLN A N 1
ATOM 1016 C CA . GLN A 1 139 ? 13.889 -12.518 11.912 1.00 67.81 139 GLN A CA 1
ATOM 1017 C C . GLN A 1 139 ? 12.638 -11.801 11.380 1.00 67.81 139 GLN A C 1
ATOM 1019 O O . GLN A 1 139 ? 11.528 -12.083 11.824 1.00 67.81 139 GLN A O 1
ATOM 1024 N N . GLY A 1 140 ? 12.795 -10.924 10.385 1.00 78.56 140 GLY A N 1
ATOM 1025 C CA . GLY A 1 140 ? 11.686 -10.244 9.718 1.00 78.56 140 GLY A CA 1
ATOM 1026 C C . GLY A 1 140 ? 10.834 -11.164 8.838 1.00 78.56 140 GLY A C 1
ATOM 1027 O O . GLY A 1 140 ? 9.646 -10.904 8.674 1.00 78.56 140 GLY A O 1
ATOM 1028 N N . SER A 1 141 ? 11.391 -12.260 8.311 1.00 82.19 141 SER A N 1
ATOM 1029 C CA . SER A 1 141 ? 10.690 -13.137 7.358 1.00 82.19 141 SER A CA 1
ATOM 1030 C C . SER A 1 141 ? 9.488 -13.858 7.973 1.00 82.19 141 SER A C 1
ATOM 1032 O O . SER A 1 141 ? 8.459 -14.012 7.315 1.00 82.19 141 SER A O 1
ATOM 1034 N N . GLY A 1 142 ? 9.576 -14.247 9.250 1.00 85.19 142 GLY A N 1
ATOM 1035 C CA . GLY A 1 142 ? 8.453 -14.829 9.990 1.00 85.19 142 GLY A CA 1
ATOM 1036 C C . GLY A 1 142 ? 7.288 -13.847 10.120 1.00 85.19 142 GLY A C 1
ATOM 1037 O O . GLY A 1 142 ? 6.165 -14.165 9.729 1.00 85.1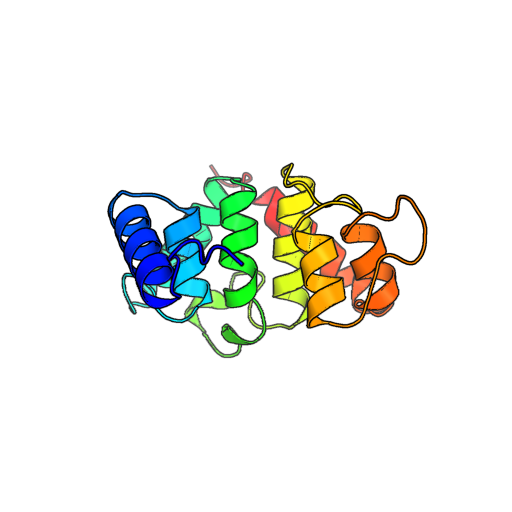9 142 GLY A O 1
ATOM 1038 N N . LYS A 1 143 ? 7.584 -12.627 10.582 1.00 89.06 143 LYS A N 1
ATOM 1039 C CA . LYS A 1 143 ? 6.616 -11.529 10.726 1.00 89.06 143 LYS A CA 1
ATOM 1040 C C . LYS A 1 143 ? 5.981 -11.150 9.384 1.00 89.06 143 LYS A C 1
ATOM 1042 O O . LYS A 1 143 ? 4.766 -11.030 9.284 1.00 89.06 143 LYS A O 1
ATOM 1047 N N . MET A 1 144 ? 6.801 -11.045 8.341 1.00 89.56 144 MET A N 1
ATOM 1048 C CA . MET A 1 144 ? 6.370 -10.760 6.975 1.00 89.56 144 MET A CA 1
ATOM 1049 C C . MET A 1 144 ? 5.383 -11.816 6.452 1.00 89.56 144 MET A C 1
ATOM 1051 O O . MET A 1 144 ? 4.309 -11.474 5.964 1.00 89.56 144 MET A O 1
ATOM 1055 N N . ASN A 1 145 ? 5.698 -13.105 6.622 1.00 89.44 145 ASN A N 1
ATOM 1056 C CA . ASN A 1 145 ? 4.808 -14.201 6.226 1.00 89.44 145 ASN A CA 1
ATOM 1057 C C . ASN A 1 145 ? 3.459 -14.158 6.955 1.00 89.44 145 ASN A C 1
ATOM 1059 O O . ASN A 1 145 ? 2.426 -14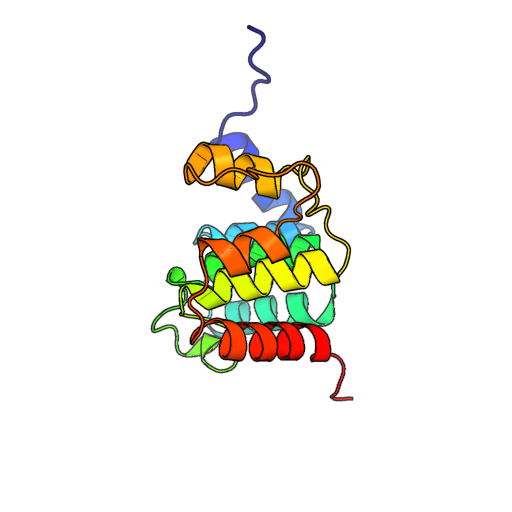.484 6.370 1.00 89.44 145 ASN A O 1
ATOM 1063 N N . GLU A 1 146 ? 3.461 -13.809 8.240 1.00 92.88 146 GLU A N 1
ATOM 1064 C CA . GLU A 1 146 ? 2.236 -13.689 9.029 1.00 92.88 146 GLU A CA 1
ATOM 1065 C C . GLU A 1 146 ? 1.371 -12.518 8.560 1.00 92.88 146 GLU A C 1
ATOM 1067 O O . GLU A 1 146 ? 0.170 -12.686 8.345 1.00 92.88 146 GLU A O 1
ATOM 1072 N N . TRP A 1 147 ? 1.989 -11.369 8.302 1.00 94.81 147 TRP A N 1
ATOM 1073 C CA . TRP A 1 147 ? 1.304 -10.184 7.803 1.00 94.81 147 TRP A CA 1
ATOM 1074 C C . TRP A 1 147 ? 0.737 -10.355 6.399 1.00 94.81 147 TRP A C 1
ATOM 1076 O O . TRP A 1 147 ? -0.427 -10.026 6.181 1.00 94.81 147 TRP A O 1
ATOM 1086 N N . VAL A 1 148 ? 1.484 -10.947 5.466 1.00 94.19 148 VAL A N 1
ATOM 1087 C CA . VAL A 1 148 ? 0.952 -11.270 4.131 1.00 94.19 148 VAL A CA 1
ATOM 1088 C C . VAL A 1 148 ? -0.253 -12.206 4.254 1.00 94.19 148 VAL A C 1
ATOM 1090 O O . VAL A 1 148 ? -1.306 -11.951 3.671 1.00 94.19 148 VAL A O 1
ATOM 1093 N N . LYS A 1 149 ? -0.170 -13.243 5.100 1.00 93.81 149 LYS A N 1
ATOM 1094 C CA . LYS A 1 149 ? -1.317 -14.126 5.366 1.00 93.81 149 LYS A CA 1
ATOM 1095 C C . LYS A 1 149 ? -2.504 -13.370 5.956 1.00 93.81 149 LYS A C 1
ATOM 1097 O O . LYS A 1 149 ? -3.632 -13.663 5.573 1.00 93.81 149 LYS A O 1
ATOM 1102 N N . GLN A 1 150 ? -2.285 -12.439 6.881 1.00 94.44 150 GLN A N 1
ATOM 1103 C CA . GLN A 1 150 ? -3.347 -11.613 7.457 1.00 94.44 150 GLN A CA 1
ATOM 1104 C C . GLN A 1 150 ? -4.036 -10.769 6.375 1.00 94.44 150 GLN A C 1
ATOM 1106 O O . GLN A 1 150 ? -5.261 -10.812 6.264 1.00 94.44 150 GLN A O 1
ATOM 1111 N N . LEU A 1 151 ? -3.253 -10.083 5.540 1.00 95.75 151 LEU A N 1
ATOM 1112 C CA . LEU A 1 151 ? -3.729 -9.237 4.442 1.00 95.75 151 LEU A CA 1
ATOM 1113 C C . LEU A 1 151 ? -4.531 -10.009 3.388 1.00 95.75 151 LEU A C 1
ATOM 1115 O O . LEU A 1 151 ? -5.458 -9.466 2.790 1.00 95.75 151 LEU A O 1
ATOM 1119 N N . LEU A 1 152 ? -4.208 -11.287 3.183 1.00 93.25 152 LEU A N 1
ATOM 1120 C CA . LEU A 1 152 ? -4.921 -12.161 2.251 1.00 93.25 152 LEU A CA 1
ATOM 1121 C C . LEU A 1 152 ? -6.120 -12.880 2.883 1.00 93.25 152 LEU A C 1
ATOM 1123 O O . LEU A 1 152 ? -6.981 -13.370 2.151 1.00 93.25 152 LEU A O 1
ATOM 1127 N N . LYS A 1 153 ? -6.200 -12.959 4.216 1.00 85.56 153 LYS A N 1
ATOM 1128 C CA . LYS A 1 153 ? -7.273 -13.639 4.964 1.00 85.56 153 LYS A CA 1
ATOM 1129 C C . LYS A 1 153 ? -8.482 -12.762 5.287 1.00 85.56 153 LYS A C 1
ATOM 1131 O O . LYS A 1 153 ? -9.461 -13.319 5.780 1.00 85.56 153 LYS A O 1
ATOM 1136 N N . SER A 1 154 ? -8.459 -11.456 5.016 1.00 64.25 154 SER A N 1
ATOM 1137 C CA . SER A 1 154 ? -9.499 -10.473 5.405 1.00 64.25 154 SER A CA 1
ATOM 1138 C C . SER A 1 154 ? -10.954 -10.834 5.037 1.00 64.25 154 SER A C 1
ATOM 1140 O O . SER A 1 154 ? -11.881 -10.233 5.557 1.00 64.25 154 SER A O 1
ATOM 1142 N N . ARG A 1 155 ? -11.203 -11.897 4.264 1.00 53.62 155 ARG A N 1
ATOM 1143 C CA . ARG A 1 155 ? -12.536 -12.440 3.951 1.00 53.62 155 ARG A CA 1
ATOM 1144 C C . ARG A 1 155 ? -13.239 -13.232 5.086 1.00 53.62 155 ARG A C 1
ATOM 1146 O O . ARG A 1 155 ? -14.303 -13.795 4.845 1.00 53.62 155 ARG A O 1
ATOM 1153 N N . ALA A 1 156 ? -12.691 -13.352 6.297 1.00 41.34 156 ALA A N 1
ATOM 1154 C CA . ALA A 1 156 ? -13.176 -14.337 7.286 1.00 41.34 156 ALA A CA 1
ATOM 1155 C C . ALA A 1 156 ? -14.185 -13.845 8.352 1.00 41.34 156 ALA A C 1
ATOM 1157 O O . ALA A 1 156 ? -14.363 -14.532 9.358 1.00 41.34 156 ALA A O 1
ATOM 1158 N N . ARG A 1 157 ? -14.863 -12.703 8.176 1.00 40.09 157 ARG A N 1
ATOM 1159 C CA . ARG A 1 157 ? -16.012 -12.331 9.027 1.00 40.09 157 ARG A CA 1
ATOM 1160 C C . ARG A 1 157 ? -17.184 -11.826 8.185 1.00 40.09 157 ARG A C 1
ATOM 1162 O O . ARG A 1 157 ? -17.271 -10.647 7.869 1.00 40.09 157 ARG A O 1
ATOM 1169 N N . ARG A 1 158 ? -18.073 -12.753 7.831 1.00 40.19 158 ARG A N 1
ATOM 1170 C CA . ARG A 1 158 ? -19.514 -12.498 7.736 1.00 40.19 158 ARG A CA 1
ATOM 1171 C C . ARG A 1 158 ? -20.184 -13.262 8.863 1.00 40.19 158 ARG A C 1
ATOM 1173 O O . ARG A 1 158 ? -19.703 -14.387 9.131 1.00 40.19 158 ARG A O 1
#

pLDDT: mean 86.2, std 13.93, range [40.09, 98.5]

Foldseek 3Di:
DDDPPPDPVNVLVVLVVCVVVPNLLSQLLCLLVVRHPDDDLVVVLVSVLCLLVVLQLSNLLSNLSCFDCVCAPVPSCVPALGNHNLSSVLSNVLSVVSPQPFWLPDPVQVCCCVPVVQHDPDHTDGNVNSCCVPPADPVRVVVSVVNNCVSNVSPPDD

Radius of gyration: 16.07 Å; chains: 1; bounding box: 40×34×43 Å